Protein AF-A0A946MNN5-F1 (afdb_monomer_lite)

Secondary structure (DSSP, 8-state):
--HHHHHHHHHHHHHHTTS-HHHHHHHHHHHHHHHHHHHHHHHHHHGGGTTS-STTHHHHHHHHHHHHHHHHHHHHHHHHHHTTTHHHHTT--HHHHHHHHHHHHHHHHHHHHHHHHHHHHS---HHHHHHHHT-HHHHHHHHHTHHHHHTS--

Sequence (154 aa):
MNIIAILLLCVVFIASMKQELARTVSAVVAHLIAIPLAGIIYVRLASSFSFLSGNNWDNFAGFFVAKYSIILIIYLVFILLSKRFIKKVQKQGIFIRLTGGVLSALNSSIGMVTVFLVIKAYPISGWFGRAVSGSSVLDWLATNLSFVEAMLPF

Radius of gyration: 17.05 Å; chains: 1; bounding box: 41×24×47 Å

Structure (mmCIF, N/CA/C/O backbone):
data_AF-A0A946MNN5-F1
#
_entry.id   AF-A0A946MNN5-F1
#
loop_
_atom_site.group_PDB
_atom_site.id
_atom_site.type_symbol
_atom_site.label_atom_id
_atom_site.label_alt_id
_atom_site.label_comp_id
_atom_site.label_asym_id
_atom_site.label_entity_id
_atom_site.label_seq_id
_atom_site.pdbx_PDB_ins_code
_atom_site.Cartn_x
_atom_site.Cartn_y
_atom_site.Cartn_z
_atom_site.occupancy
_atom_site.B_iso_or_equiv
_atom_site.auth_seq_id
_atom_site.auth_comp_id
_atom_site.auth_asym_id
_atom_site.auth_atom_id
_atom_site.pdbx_PDB_model_num
ATOM 1 N N . MET A 1 1 ? -19.062 -6.663 -13.554 1.00 50.66 1 MET A N 1
ATOM 2 C CA . MET A 1 1 ? -18.903 -6.333 -12.119 1.00 50.66 1 MET A CA 1
ATOM 3 C C . MET A 1 1 ? -18.250 -7.511 -11.420 1.00 50.66 1 MET A C 1
ATOM 5 O O . MET A 1 1 ? -18.775 -8.613 -11.495 1.00 50.66 1 MET A O 1
ATOM 9 N N . ASN A 1 2 ? -17.077 -7.310 -10.820 1.00 66.94 2 ASN A N 1
ATOM 10 C CA . ASN A 1 2 ? -16.250 -8.408 -10.319 1.00 66.94 2 ASN A CA 1
ATOM 11 C C . ASN A 1 2 ? -16.712 -8.813 -8.903 1.00 66.94 2 ASN A C 1
ATOM 13 O O . ASN A 1 2 ? -16.235 -8.264 -7.911 1.00 66.94 2 ASN A O 1
ATOM 17 N N . ILE A 1 3 ? -17.681 -9.736 -8.817 1.00 72.00 3 ILE A N 1
ATOM 18 C CA . ILE A 1 3 ? -18.296 -10.238 -7.564 1.00 72.00 3 ILE A CA 1
ATOM 19 C C . ILE A 1 3 ? -17.227 -10.644 -6.536 1.00 72.00 3 ILE A C 1
ATOM 21 O O . ILE A 1 3 ? -17.376 -10.396 -5.342 1.00 72.00 3 ILE A O 1
ATOM 25 N N . ILE A 1 4 ? -16.107 -11.187 -7.018 1.00 70.62 4 ILE A N 1
ATOM 26 C CA . ILE A 1 4 ? -14.962 -11.610 -6.209 1.00 70.62 4 ILE A CA 1
ATOM 27 C C . ILE A 1 4 ? -14.365 -10.439 -5.418 1.00 70.62 4 ILE A C 1
ATOM 29 O O . ILE A 1 4 ? -14.066 -10.598 -4.241 1.00 70.62 4 ILE A O 1
ATOM 33 N N . ALA A 1 5 ? -14.225 -9.253 -6.016 1.00 64.75 5 ALA A N 1
ATOM 34 C CA . ALA A 1 5 ? -13.612 -8.106 -5.346 1.00 64.75 5 ALA A CA 1
ATOM 35 C C . ALA A 1 5 ? -14.513 -7.521 -4.248 1.00 64.75 5 ALA A C 1
ATOM 37 O O . ALA A 1 5 ? -14.020 -7.142 -3.187 1.00 64.75 5 ALA A O 1
ATOM 38 N N . ILE A 1 6 ? -15.832 -7.506 -4.475 1.00 71.69 6 ILE A N 1
ATOM 39 C CA . ILE A 1 6 ? -16.818 -7.106 -3.458 1.00 71.69 6 ILE A CA 1
ATOM 40 C C . ILE A 1 6 ? -16.757 -8.080 -2.282 1.00 71.69 6 ILE A C 1
ATOM 42 O O . ILE A 1 6 ? -16.667 -7.660 -1.132 1.00 71.69 6 ILE A O 1
ATOM 46 N N . LEU A 1 7 ? -16.738 -9.382 -2.573 1.00 74.31 7 LEU A N 1
ATOM 47 C CA . LEU A 1 7 ? -16.670 -10.421 -1.552 1.00 74.31 7 LEU A CA 1
ATOM 48 C C . LEU A 1 7 ? -15.365 -10.325 -0.750 1.00 74.31 7 LEU A C 1
ATOM 50 O O . LEU A 1 7 ? -15.387 -10.432 0.472 1.00 74.31 7 LEU A O 1
ATOM 54 N N . LEU A 1 8 ? -14.247 -10.025 -1.413 1.00 74.44 8 LEU A N 1
ATOM 55 C CA . LEU A 1 8 ? -12.946 -9.835 -0.773 1.00 74.44 8 LEU A CA 1
ATOM 56 C C . LEU A 1 8 ? -12.929 -8.585 0.123 1.00 74.44 8 LEU A C 1
ATOM 58 O O . LEU A 1 8 ? -12.464 -8.665 1.258 1.00 74.44 8 LEU A O 1
ATOM 62 N N . LEU A 1 9 ? -13.514 -7.466 -0.322 1.00 71.38 9 LEU A N 1
ATOM 63 C CA . LEU A 1 9 ? -13.697 -6.264 0.503 1.00 71.38 9 LEU A CA 1
ATOM 64 C C . LEU A 1 9 ? -14.594 -6.533 1.717 1.00 71.38 9 LEU A C 1
ATOM 66 O O . LEU A 1 9 ? -14.254 -6.113 2.822 1.00 71.38 9 LEU A O 1
ATOM 70 N N . CYS A 1 10 ? -15.693 -7.272 1.546 1.00 72.31 10 CYS A N 1
ATOM 71 C CA . CYS A 1 10 ? -16.565 -7.676 2.649 1.00 72.31 10 CYS A CA 1
ATOM 72 C C . CYS A 1 10 ? -15.841 -8.586 3.651 1.00 72.31 10 CYS A C 1
ATOM 74 O O . CYS A 1 10 ? -15.959 -8.380 4.858 1.00 72.31 10 CYS A O 1
ATOM 76 N N . VAL A 1 11 ? -15.061 -9.561 3.178 1.00 73.69 11 VAL A N 1
ATOM 77 C CA . VAL A 1 11 ? -14.277 -10.456 4.043 1.00 73.69 11 VAL A CA 1
ATOM 78 C C . VAL A 1 11 ? -13.216 -9.675 4.815 1.00 73.69 11 VAL A C 1
ATOM 80 O O . VAL A 1 11 ? -13.105 -9.855 6.027 1.00 73.69 11 VAL A O 1
ATOM 83 N N . VAL A 1 12 ? -12.482 -8.773 4.153 1.00 71.38 12 VAL A N 1
ATOM 84 C CA . VAL A 1 12 ? -11.502 -7.891 4.810 1.00 71.38 12 VAL A CA 1
ATOM 85 C C . VAL A 1 12 ? -12.193 -7.007 5.844 1.00 71.38 12 VAL A C 1
ATOM 87 O O . VAL A 1 12 ? -11.737 -6.933 6.981 1.00 71.38 12 VAL A O 1
ATOM 90 N N . PHE A 1 13 ? -13.325 -6.397 5.497 1.00 71.19 13 PHE A N 1
ATOM 91 C CA . PHE A 1 13 ? -14.104 -5.572 6.415 1.00 71.19 13 PHE A CA 1
ATOM 92 C C . PHE A 1 13 ? -14.509 -6.346 7.679 1.00 71.19 13 PHE A C 1
ATOM 94 O O . PHE A 1 13 ? -14.225 -5.899 8.792 1.00 71.19 13 PHE A O 1
ATOM 101 N N . ILE A 1 14 ? -15.102 -7.536 7.520 1.00 67.81 14 ILE A N 1
ATOM 102 C CA . ILE A 1 14 ? -15.546 -8.387 8.635 1.00 67.81 14 ILE A CA 1
ATOM 103 C C . ILE A 1 14 ? -14.355 -8.868 9.474 1.00 67.81 14 ILE A C 1
ATOM 105 O O . ILE A 1 14 ? -14.403 -8.811 10.706 1.00 67.81 14 ILE A O 1
ATOM 109 N N . ALA A 1 15 ? -13.274 -9.321 8.833 1.00 62.03 15 ALA A N 1
ATOM 110 C CA . ALA A 1 15 ? -12.059 -9.754 9.523 1.00 62.03 15 ALA A CA 1
ATOM 111 C C . ALA A 1 15 ? -11.455 -8.617 10.364 1.00 62.03 15 ALA A C 1
ATOM 113 O O . ALA A 1 15 ? -10.992 -8.841 11.487 1.00 62.03 15 ALA A O 1
ATOM 114 N N . SER A 1 16 ? -11.530 -7.388 9.859 1.00 62.16 16 SER A N 1
ATOM 115 C CA . SER A 1 16 ? -10.958 -6.204 10.492 1.00 62.16 16 SER A CA 1
ATOM 116 C C . SER A 1 16 ? -11.817 -5.580 11.584 1.00 62.16 16 SER A C 1
ATOM 118 O O . SER A 1 16 ? -11.278 -4.862 12.423 1.00 62.16 16 SER A O 1
ATOM 120 N N . MET A 1 17 ? -13.107 -5.916 11.687 1.00 62.81 17 MET A N 1
ATOM 121 C CA . MET A 1 17 ? -13.932 -5.533 12.847 1.00 62.81 17 MET A CA 1
ATOM 122 C C . MET A 1 17 ? -13.403 -6.101 14.179 1.00 62.81 17 MET A C 1
ATOM 124 O O . MET A 1 17 ? -13.793 -5.633 15.251 1.00 62.81 17 MET A O 1
ATOM 128 N N . LYS A 1 18 ? -12.524 -7.114 14.131 1.00 60.41 18 LYS A N 1
ATOM 129 C CA . LYS A 1 18 ? -11.835 -7.677 15.304 1.00 60.41 18 LYS A CA 1
ATOM 130 C C . LYS A 1 18 ? -10.543 -6.932 15.673 1.00 60.41 18 LYS A C 1
ATOM 132 O O . LYS A 1 18 ? -9.999 -7.196 16.743 1.00 60.41 18 LYS A O 1
ATOM 137 N N . GLN A 1 19 ? -10.037 -6.041 14.818 1.00 63.44 19 GLN A N 1
ATOM 138 C CA . GLN A 1 19 ? -8.806 -5.285 15.062 1.00 63.44 19 GLN A CA 1
ATOM 139 C C . GLN A 1 19 ? -9.078 -3.968 15.797 1.00 63.44 19 GLN A C 1
ATOM 141 O O . GLN A 1 19 ? -10.128 -3.345 15.655 1.00 63.44 19 GLN A O 1
ATOM 146 N N . GLU A 1 20 ? -8.107 -3.534 16.600 1.00 68.44 20 GLU A N 1
ATOM 147 C CA . GLU A 1 20 ? -8.178 -2.263 17.318 1.00 68.44 20 GLU A CA 1
ATOM 148 C C . GLU A 1 20 ? -8.092 -1.082 16.345 1.00 68.44 20 GLU A C 1
ATOM 150 O O . GLU A 1 20 ? -7.148 -0.994 15.558 1.00 68.44 20 GLU A O 1
ATOM 155 N N . LEU A 1 21 ? -9.029 -0.131 16.454 1.00 71.00 21 LEU A N 1
ATOM 156 C CA . LEU A 1 21 ? -9.078 1.090 15.637 1.00 71.00 21 LEU A CA 1
ATOM 157 C C . LEU A 1 21 ? -7.716 1.797 15.560 1.00 71.00 21 LEU A C 1
ATOM 159 O O . LEU A 1 21 ? -7.294 2.206 14.484 1.00 71.00 21 LEU A O 1
ATOM 163 N N . ALA A 1 22 ? -7.004 1.891 16.687 1.00 68.62 22 ALA A N 1
ATOM 164 C CA . ALA A 1 22 ? -5.688 2.524 16.759 1.00 68.62 22 ALA A CA 1
ATOM 165 C C . ALA A 1 22 ? -4.663 1.863 15.821 1.00 68.62 22 ALA A C 1
ATOM 167 O O . ALA A 1 22 ? -3.880 2.553 15.168 1.00 68.62 22 ALA A O 1
ATOM 168 N N . ARG A 1 23 ? -4.696 0.530 15.707 1.00 74.38 23 ARG A N 1
ATOM 169 C CA . ARG A 1 23 ? -3.806 -0.226 14.823 1.00 74.38 23 ARG A CA 1
ATOM 170 C C . ARG A 1 23 ? -4.157 0.027 13.362 1.00 74.38 23 ARG A C 1
ATOM 172 O O . ARG A 1 23 ? -3.260 0.260 12.555 1.00 74.38 23 ARG A O 1
ATOM 179 N N . THR A 1 24 ? -5.442 0.066 13.030 1.00 78.19 24 THR A N 1
ATOM 180 C CA . THR A 1 24 ? -5.885 0.336 11.660 1.00 78.19 24 THR A CA 1
ATOM 181 C C . THR A 1 24 ? -5.573 1.769 11.228 1.00 78.19 24 THR A C 1
ATOM 183 O O . THR A 1 24 ? -5.026 1.964 10.146 1.00 78.19 24 THR A O 1
ATOM 186 N N . VAL A 1 25 ? -5.824 2.765 12.087 1.00 76.88 25 VAL A N 1
ATOM 187 C CA . VAL A 1 25 ? -5.442 4.168 11.837 1.00 76.88 25 VAL A CA 1
ATOM 188 C C . VAL A 1 25 ? -3.937 4.274 11.605 1.00 76.88 25 VAL A C 1
ATOM 190 O O . VAL A 1 25 ? -3.512 4.867 10.616 1.00 76.88 25 VAL A O 1
ATOM 193 N N . SER A 1 26 ? -3.122 3.643 12.458 1.00 78.12 26 SER A N 1
ATOM 194 C CA . SER A 1 26 ? -1.666 3.659 12.275 1.00 78.12 26 SER A CA 1
ATOM 195 C C . SER A 1 26 ? -1.221 3.019 10.963 1.00 78.12 26 SER A C 1
ATOM 197 O O . SER A 1 26 ? -0.289 3.511 10.339 1.00 78.12 26 SER A O 1
ATOM 199 N N . ALA A 1 27 ? -1.904 1.964 10.511 1.00 83.19 27 ALA A N 1
ATOM 200 C CA . ALA A 1 27 ? -1.574 1.280 9.268 1.00 83.19 27 ALA A CA 1
ATOM 201 C C . ALA A 1 27 ? -1.903 2.141 8.041 1.00 83.19 27 ALA A C 1
ATOM 203 O O . ALA A 1 27 ? -1.090 2.193 7.117 1.00 83.19 27 ALA A O 1
ATOM 204 N N . VAL A 1 28 ? -3.043 2.843 8.064 1.00 84.06 28 VAL A N 1
ATOM 205 C CA . VAL A 1 28 ? -3.435 3.796 7.012 1.00 84.06 28 VAL A CA 1
ATOM 206 C C . VAL A 1 28 ? -2.439 4.946 6.943 1.00 84.06 28 VAL A C 1
ATOM 208 O O . VAL A 1 28 ? -1.916 5.240 5.871 1.00 84.06 28 VAL A O 1
ATOM 211 N N . VAL A 1 29 ? -2.121 5.563 8.084 1.00 83.44 29 VAL A N 1
ATOM 212 C CA . VAL A 1 29 ? -1.146 6.663 8.148 1.00 83.44 29 VAL A CA 1
ATOM 213 C C . VAL A 1 29 ? 0.229 6.196 7.671 1.00 83.44 29 VAL A C 1
ATOM 215 O O . VAL A 1 29 ? 0.860 6.871 6.862 1.00 83.44 29 VAL A O 1
ATOM 218 N N . ALA A 1 30 ? 0.673 5.013 8.104 1.00 86.75 30 ALA A N 1
ATOM 219 C CA . ALA A 1 30 ? 1.929 4.433 7.646 1.00 86.75 30 ALA A CA 1
ATOM 220 C C . ALA A 1 30 ? 1.937 4.218 6.128 1.00 86.75 30 ALA A C 1
ATOM 222 O O . ALA A 1 30 ? 2.944 4.511 5.495 1.00 86.75 30 ALA A O 1
ATOM 223 N N . HIS A 1 31 ? 0.834 3.758 5.529 1.00 86.19 31 HIS A N 1
ATOM 224 C CA . HIS A 1 31 ? 0.731 3.615 4.076 1.00 86.19 31 HIS A CA 1
ATOM 225 C C . HIS A 1 31 ? 0.803 4.961 3.357 1.00 86.19 31 HIS A C 1
ATOM 227 O O . HIS A 1 31 ? 1.586 5.092 2.420 1.00 86.19 31 HIS A O 1
ATOM 233 N N . LEU A 1 32 ? 0.037 5.957 3.809 1.00 85.69 32 LEU A N 1
ATOM 234 C CA . LEU A 1 32 ? 0.019 7.293 3.205 1.00 85.69 32 LEU A CA 1
ATOM 235 C C . LEU A 1 32 ? 1.396 7.962 3.226 1.00 85.69 32 LEU A C 1
ATOM 237 O O . LEU A 1 32 ? 1.754 8.648 2.278 1.00 85.69 32 LEU A O 1
ATOM 241 N N . ILE A 1 33 ? 2.180 7.736 4.281 1.00 85.81 33 ILE A N 1
ATOM 242 C CA . ILE A 1 33 ? 3.547 8.255 4.399 1.00 85.81 33 ILE A CA 1
ATOM 243 C C . ILE A 1 33 ? 4.530 7.398 3.590 1.00 85.81 33 ILE A C 1
ATOM 245 O O . ILE A 1 33 ? 5.404 7.923 2.905 1.00 85.81 33 ILE A O 1
ATOM 249 N N . ALA A 1 34 ? 4.401 6.072 3.639 1.00 88.62 34 ALA A N 1
ATOM 250 C CA . ALA A 1 34 ? 5.346 5.173 2.989 1.00 88.62 34 ALA A CA 1
ATOM 251 C C . ALA A 1 34 ? 5.294 5.236 1.463 1.00 88.62 34 ALA A C 1
ATOM 253 O O . ALA A 1 34 ? 6.326 5.030 0.840 1.00 88.62 34 ALA A O 1
ATOM 254 N N . ILE A 1 35 ? 4.135 5.508 0.859 1.00 86.88 35 ILE A N 1
ATOM 255 C CA . ILE A 1 35 ? 3.980 5.604 -0.601 1.00 86.88 35 ILE A CA 1
ATOM 256 C C . ILE A 1 35 ? 4.909 6.677 -1.215 1.00 86.88 35 ILE A C 1
ATOM 258 O O . ILE A 1 35 ? 5.757 6.300 -2.029 1.00 86.88 35 ILE A O 1
ATOM 262 N N . PRO A 1 36 ? 4.851 7.963 -0.810 1.00 86.88 36 PRO A N 1
ATOM 263 C CA . PRO A 1 36 ? 5.727 8.994 -1.368 1.00 86.88 36 PRO A CA 1
ATOM 264 C C . PRO A 1 36 ? 7.197 8.784 -0.990 1.00 86.88 36 PRO A C 1
ATOM 266 O O . PRO A 1 36 ? 8.084 8.941 -1.827 1.00 86.88 36 PRO A O 1
ATOM 269 N N . LEU A 1 37 ? 7.482 8.363 0.248 1.00 86.62 37 LEU A N 1
ATOM 270 C CA . LEU A 1 37 ? 8.857 8.102 0.688 1.00 86.62 37 LEU A CA 1
ATOM 271 C C . LEU A 1 37 ? 9.500 6.928 -0.062 1.00 86.62 37 LEU A C 1
ATOM 273 O O . LEU A 1 37 ? 10.667 7.015 -0.445 1.00 86.62 37 LEU A O 1
ATOM 277 N N . ALA A 1 38 ? 8.754 5.850 -0.311 1.00 88.38 38 ALA A N 1
ATOM 278 C CA . ALA A 1 38 ? 9.233 4.720 -1.104 1.00 88.38 38 ALA A CA 1
ATOM 279 C C . ALA A 1 38 ? 9.580 5.161 -2.518 1.00 88.38 38 ALA A C 1
ATOM 281 O O . ALA A 1 38 ? 10.612 4.769 -3.048 1.00 88.38 38 ALA A O 1
ATOM 282 N N . GLY A 1 39 ? 8.754 6.031 -3.086 1.00 83.94 39 GLY A N 1
ATOM 283 C CA . GLY A 1 39 ? 8.988 6.631 -4.381 1.00 83.94 39 GLY A CA 1
ATOM 284 C C . GLY A 1 39 ? 10.268 7.480 -4.478 1.00 83.94 39 GLY A C 1
ATOM 285 O O . GLY A 1 39 ? 10.892 7.539 -5.528 1.00 83.94 39 GLY A O 1
ATOM 286 N N . ILE A 1 40 ? 10.730 8.090 -3.389 1.00 85.62 40 ILE A N 1
ATOM 287 C CA . ILE A 1 40 ? 12.017 8.810 -3.388 1.00 85.62 40 ILE A CA 1
ATOM 288 C C . ILE A 1 40 ? 13.189 7.831 -3.215 1.00 85.62 40 ILE A C 1
ATOM 290 O O . ILE A 1 40 ? 14.258 7.995 -3.803 1.00 85.62 40 ILE A O 1
ATOM 294 N N . ILE A 1 41 ? 13.000 6.801 -2.390 1.00 86.50 41 ILE A N 1
ATOM 295 C CA . ILE A 1 41 ? 14.079 5.908 -1.953 1.00 86.50 41 ILE A CA 1
ATOM 296 C C . ILE A 1 41 ? 14.319 4.758 -2.948 1.00 86.50 41 ILE A C 1
ATOM 298 O O . ILE A 1 41 ? 15.444 4.255 -3.031 1.00 86.50 41 ILE A O 1
ATOM 302 N N . TYR A 1 42 ? 13.312 4.348 -3.730 1.00 84.81 42 TYR A N 1
ATOM 303 C CA . TYR A 1 42 ? 13.411 3.139 -4.555 1.00 84.81 42 TYR A CA 1
ATOM 304 C C . TYR A 1 42 ? 14.526 3.214 -5.594 1.00 84.81 42 TYR A C 1
ATOM 306 O O . TYR A 1 42 ? 15.164 2.198 -5.822 1.00 84.81 42 TYR A O 1
ATOM 314 N N . VAL A 1 43 ? 14.826 4.388 -6.164 1.00 81.00 43 VAL A 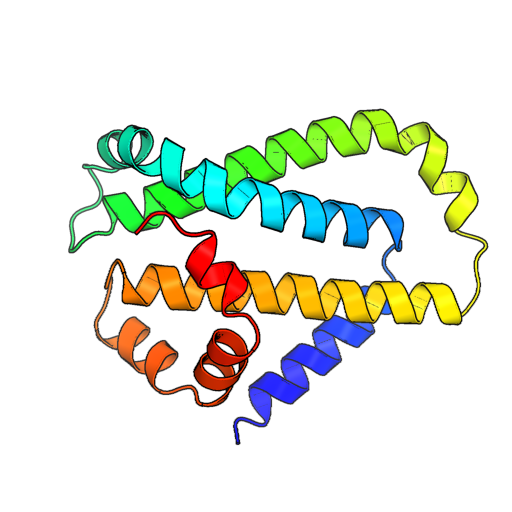N 1
ATOM 315 C CA . VAL A 1 43 ? 15.891 4.540 -7.176 1.00 81.00 43 VAL A CA 1
ATOM 316 C C . VAL A 1 43 ? 17.245 4.088 -6.621 1.00 81.00 43 VAL A C 1
ATOM 318 O O . VAL A 1 43 ? 18.033 3.441 -7.308 1.00 81.00 43 VAL A O 1
ATOM 321 N N . ARG A 1 44 ? 17.512 4.369 -5.338 1.00 83.00 44 ARG A N 1
ATOM 322 C CA . ARG A 1 44 ? 18.740 3.924 -4.663 1.00 83.00 44 ARG A CA 1
ATOM 323 C C . ARG A 1 44 ? 18.725 2.413 -4.428 1.00 83.00 44 ARG A C 1
ATOM 325 O O . ARG A 1 44 ? 19.744 1.762 -4.640 1.00 83.00 44 ARG A O 1
ATOM 332 N N . LEU A 1 45 ? 17.582 1.858 -4.028 1.00 83.31 45 LEU A N 1
ATOM 333 C CA . LEU A 1 45 ? 17.430 0.427 -3.744 1.00 83.31 45 LEU A CA 1
ATOM 334 C C . LEU A 1 45 ? 17.378 -0.442 -5.006 1.00 83.31 45 LEU A C 1
ATOM 336 O O . LEU A 1 45 ? 17.877 -1.562 -4.973 1.00 83.31 45 LEU A O 1
ATOM 340 N N . ALA A 1 46 ? 16.840 0.060 -6.117 1.00 81.69 46 ALA A N 1
ATOM 341 C CA . ALA A 1 46 ? 16.722 -0.665 -7.381 1.00 81.69 46 ALA A CA 1
ATOM 342 C C . ALA A 1 46 ? 18.093 -1.146 -7.877 1.00 81.69 46 ALA A C 1
ATOM 344 O O . ALA A 1 46 ? 18.233 -2.288 -8.304 1.00 81.69 46 ALA A O 1
ATOM 345 N N . SER A 1 47 ? 19.141 -0.335 -7.682 1.00 83.31 47 SER A N 1
ATOM 346 C CA . SER A 1 47 ? 20.524 -0.713 -8.012 1.00 83.31 47 SER A CA 1
ATOM 347 C C . SER A 1 47 ? 20.997 -1.994 -7.303 1.00 83.31 47 SER A C 1
ATOM 349 O O . SER A 1 47 ? 21.732 -2.794 -7.885 1.00 83.31 47 SER A O 1
ATOM 351 N N . SER A 1 48 ? 20.519 -2.235 -6.075 1.00 86.38 48 SER A N 1
ATOM 352 C CA . SER A 1 48 ? 20.825 -3.441 -5.292 1.00 86.38 48 SER A CA 1
ATOM 353 C C . SER A 1 48 ? 20.093 -4.682 -5.811 1.00 86.38 48 SER A C 1
ATOM 355 O O . SER A 1 48 ? 20.510 -5.799 -5.520 1.00 86.38 48 SER A O 1
ATOM 357 N N . PHE A 1 49 ? 19.033 -4.496 -6.602 1.00 83.69 49 PHE A N 1
ATOM 358 C CA . PHE A 1 49 ? 18.244 -5.553 -7.239 1.00 83.69 49 PHE A CA 1
ATOM 359 C C . PHE A 1 49 ? 18.580 -5.757 -8.720 1.00 83.69 49 PHE A C 1
ATOM 361 O O . PHE A 1 49 ? 17.886 -6.507 -9.400 1.00 83.69 49 PHE A O 1
ATOM 368 N N . SER A 1 50 ? 19.672 -5.167 -9.212 1.00 84.00 50 SER A N 1
ATOM 369 C CA . SER A 1 50 ? 20.151 -5.342 -10.594 1.00 84.00 50 SER A CA 1
ATOM 370 C C . SER A 1 50 ? 20.446 -6.801 -10.977 1.00 84.00 50 SER A C 1
ATOM 372 O O . SER A 1 50 ? 20.515 -7.128 -12.158 1.00 84.00 50 SER A O 1
ATOM 374 N N . PHE A 1 51 ? 20.579 -7.699 -9.993 1.00 85.31 51 PHE A N 1
ATOM 375 C CA . PHE A 1 51 ? 20.709 -9.140 -10.213 1.00 85.31 51 PHE A CA 1
ATOM 376 C C . PHE A 1 51 ? 19.404 -9.820 -10.670 1.00 85.31 51 PHE A C 1
ATOM 378 O O . PHE A 1 51 ? 19.454 -10.945 -11.171 1.00 85.31 51 PHE A O 1
ATOM 385 N N . LEU A 1 52 ? 18.236 -9.190 -10.480 1.00 83.12 52 LEU A N 1
ATOM 386 C CA . LEU A 1 52 ? 16.956 -9.714 -10.956 1.00 83.12 52 LEU A CA 1
ATOM 387 C C . LEU A 1 52 ? 16.874 -9.533 -12.474 1.00 83.12 52 LEU A C 1
ATOM 389 O O . LEU A 1 52 ? 16.629 -8.437 -12.974 1.00 83.12 52 LEU A O 1
ATOM 393 N N . SER A 1 53 ? 17.074 -10.618 -13.220 1.00 70.44 53 SER A N 1
ATOM 394 C CA . SER A 1 53 ? 16.983 -10.590 -14.676 1.00 70.44 53 SER A CA 1
ATOM 395 C C . SER A 1 53 ? 15.523 -10.490 -15.141 1.00 70.44 53 SER A C 1
ATOM 397 O O . SER A 1 53 ? 14.691 -11.360 -14.885 1.00 70.44 53 SER A O 1
ATOM 399 N N . GLY A 1 54 ? 15.202 -9.412 -15.857 1.00 72.12 54 GLY A N 1
ATOM 400 C CA . GLY A 1 54 ? 13.930 -9.226 -16.559 1.00 72.12 54 GLY A CA 1
ATOM 401 C C . GLY A 1 54 ? 13.448 -7.774 -16.551 1.00 72.12 54 GLY A C 1
ATOM 402 O O . GLY A 1 54 ? 14.002 -6.930 -15.855 1.00 72.12 54 GLY A O 1
ATOM 403 N N . ASN A 1 55 ? 12.415 -7.477 -17.344 1.00 78.44 55 ASN A N 1
ATOM 404 C CA . ASN A 1 55 ? 11.913 -6.112 -17.531 1.00 78.44 55 ASN A CA 1
ATOM 405 C C . ASN A 1 55 ? 11.475 -5.478 -16.201 1.00 78.44 55 ASN A C 1
ATOM 407 O O . ASN A 1 55 ? 10.463 -5.876 -15.628 1.00 78.44 55 ASN A O 1
ATOM 411 N N . ASN A 1 56 ? 12.211 -4.459 -15.750 1.00 85.31 56 ASN A N 1
ATOM 412 C CA . ASN A 1 56 ? 11.873 -3.596 -14.613 1.00 85.31 56 ASN A CA 1
ATOM 413 C C . ASN A 1 56 ? 11.640 -4.316 -13.264 1.00 85.31 56 ASN A C 1
ATOM 415 O O . ASN A 1 56 ? 11.030 -3.740 -12.358 1.00 85.31 56 ASN A O 1
ATOM 419 N N . TRP A 1 57 ? 12.101 -5.567 -13.112 1.00 85.69 57 TRP A N 1
ATOM 420 C CA . TRP A 1 57 ? 11.995 -6.318 -11.851 1.00 85.69 57 TRP A CA 1
ATOM 421 C C . TRP A 1 57 ? 12.747 -5.632 -10.709 1.00 85.69 57 TRP A C 1
ATOM 423 O O . TRP A 1 57 ? 12.289 -5.654 -9.568 1.00 85.69 57 TRP A O 1
ATOM 433 N N . ASP A 1 58 ? 13.875 -5.010 -11.031 1.00 88.62 58 ASP A N 1
ATOM 434 C CA . ASP A 1 58 ? 14.713 -4.213 -10.142 1.00 88.62 58 ASP A CA 1
ATOM 435 C C . ASP A 1 58 ? 13.946 -3.029 -9.533 1.00 88.62 58 ASP A C 1
ATOM 437 O O . ASP A 1 58 ? 13.926 -2.854 -8.311 1.00 88.62 58 ASP A O 1
ATOM 441 N N . ASN A 1 59 ? 13.242 -2.263 -10.367 1.00 87.88 59 ASN A N 1
ATOM 442 C CA . ASN A 1 59 ? 12.456 -1.105 -9.949 1.00 87.88 59 ASN A CA 1
ATOM 443 C C . ASN A 1 59 ? 11.206 -1.521 -9.171 1.00 87.88 59 ASN A C 1
ATOM 445 O O . ASN A 1 59 ? 10.907 -0.951 -8.118 1.00 87.88 59 ASN A O 1
ATOM 449 N N . PHE A 1 60 ? 10.511 -2.561 -9.640 1.00 88.00 60 PHE A N 1
ATOM 450 C CA . PHE A 1 60 ? 9.341 -3.097 -8.953 1.00 88.00 60 PHE A CA 1
ATOM 451 C C . PHE A 1 60 ? 9.695 -3.611 -7.551 1.00 88.00 60 PHE A C 1
ATOM 453 O O . PHE A 1 60 ? 9.083 -3.203 -6.558 1.00 88.00 60 PHE A O 1
ATOM 460 N N . ALA A 1 61 ? 10.699 -4.487 -7.453 1.00 88.25 61 ALA A N 1
ATOM 461 C CA . ALA A 1 61 ? 11.138 -5.040 -6.178 1.00 88.25 61 ALA A CA 1
ATOM 462 C C . ALA A 1 61 ? 11.698 -3.939 -5.269 1.00 88.25 61 ALA A C 1
ATOM 464 O O . ALA A 1 61 ? 11.325 -3.870 -4.097 1.00 88.25 61 ALA A O 1
ATOM 465 N N . GLY A 1 62 ? 12.512 -3.032 -5.820 1.00 88.12 62 GLY A N 1
ATOM 466 C CA . GLY A 1 62 ? 13.063 -1.885 -5.103 1.00 88.12 62 GLY A CA 1
ATOM 467 C C . GLY A 1 62 ? 11.981 -1.015 -4.466 1.00 88.12 62 GLY A C 1
ATOM 468 O O . GLY A 1 62 ? 12.090 -0.676 -3.285 1.00 88.12 62 GLY A O 1
ATOM 469 N N . PHE A 1 63 ? 10.900 -0.716 -5.192 1.00 90.06 63 PHE A N 1
ATOM 470 C CA . PHE A 1 63 ? 9.787 0.079 -4.670 1.00 90.06 63 PHE A CA 1
ATOM 471 C C . PHE A 1 63 ? 9.065 -0.616 -3.511 1.00 90.06 63 PHE A C 1
ATOM 473 O O . PHE A 1 63 ? 8.850 -0.007 -2.459 1.00 90.06 63 PHE A O 1
ATOM 480 N N . PHE A 1 64 ? 8.711 -1.896 -3.658 1.00 90.62 64 PHE A N 1
ATOM 481 C CA . PHE A 1 64 ? 8.020 -2.622 -2.588 1.00 90.62 64 PHE A CA 1
ATOM 482 C C . PHE A 1 64 ? 8.901 -2.822 -1.363 1.00 90.62 64 PHE A C 1
ATOM 484 O O . PHE A 1 64 ? 8.432 -2.629 -0.241 1.00 90.62 64 PHE A O 1
ATOM 491 N N . VAL A 1 65 ? 10.176 -3.151 -1.559 1.00 91.44 65 VAL A N 1
ATOM 492 C CA . VAL A 1 65 ? 11.132 -3.279 -0.457 1.00 91.44 65 VAL A CA 1
ATOM 493 C C . VAL A 1 65 ? 11.283 -1.945 0.271 1.00 91.44 65 VAL A C 1
ATOM 495 O O . VAL A 1 65 ? 11.195 -1.928 1.500 1.00 91.44 65 VAL A O 1
ATOM 498 N N . ALA A 1 66 ? 11.408 -0.825 -0.449 1.00 91.31 66 ALA A N 1
ATOM 499 C CA . ALA A 1 66 ? 11.440 0.512 0.148 1.00 91.31 66 ALA A CA 1
ATOM 500 C C . ALA A 1 66 ? 10.170 0.787 0.968 1.00 91.31 66 ALA A C 1
ATOM 502 O O . ALA A 1 66 ? 10.247 1.087 2.162 1.00 91.31 66 ALA A O 1
ATOM 503 N N . LYS A 1 67 ? 8.994 0.609 0.351 1.00 91.56 67 LYS A N 1
ATOM 504 C CA . LYS A 1 67 ? 7.683 0.835 0.974 1.00 91.56 67 LYS A CA 1
ATOM 505 C C . LYS A 1 67 ? 7.516 0.024 2.251 1.00 91.56 67 LYS A C 1
ATOM 507 O O . LYS A 1 67 ? 7.183 0.589 3.292 1.00 91.56 67 LYS A O 1
ATOM 512 N N . TYR A 1 68 ? 7.754 -1.283 2.202 1.00 91.75 68 TYR A N 1
ATOM 513 C CA . TYR A 1 68 ? 7.578 -2.143 3.369 1.00 91.75 68 TYR A CA 1
ATOM 514 C C . TYR A 1 68 ? 8.634 -1.898 4.447 1.00 91.75 68 TYR A C 1
ATOM 516 O O . TYR A 1 68 ? 8.303 -1.994 5.627 1.00 91.75 68 TYR A O 1
ATOM 524 N N . SER A 1 69 ? 9.853 -1.499 4.078 1.00 91.25 69 SER A N 1
ATOM 525 C CA . SER A 1 69 ? 10.875 -1.089 5.050 1.00 91.25 69 SER A CA 1
ATOM 526 C C . SER A 1 69 ? 10.451 0.168 5.813 1.00 91.25 69 SER A C 1
ATOM 528 O O . SER A 1 69 ? 10.544 0.207 7.038 1.00 91.25 69 SER A O 1
ATOM 530 N N . ILE A 1 70 ? 9.904 1.173 5.122 1.00 91.00 70 ILE A N 1
ATOM 531 C CA . ILE A 1 70 ? 9.387 2.394 5.761 1.00 91.00 70 ILE A CA 1
ATOM 532 C C . ILE A 1 70 ? 8.186 2.069 6.655 1.00 91.00 70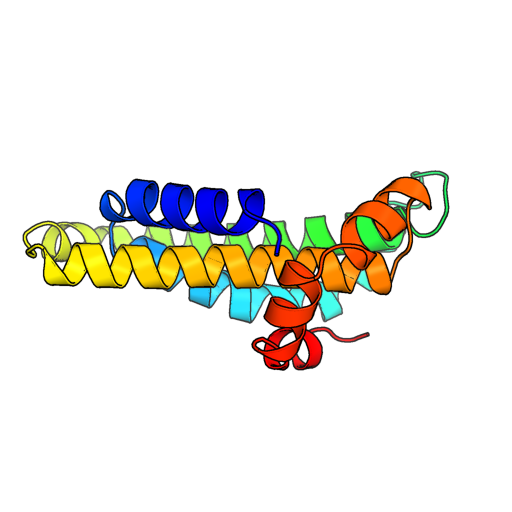 ILE A C 1
ATOM 534 O O . ILE A 1 70 ? 8.141 2.511 7.802 1.00 91.00 70 ILE A O 1
ATOM 538 N N . ILE A 1 71 ? 7.236 1.261 6.166 1.00 89.31 71 ILE A N 1
ATOM 539 C CA . ILE A 1 71 ? 6.086 0.810 6.966 1.00 89.31 71 ILE A CA 1
ATOM 540 C C . ILE A 1 71 ? 6.566 0.092 8.228 1.00 89.31 71 ILE A C 1
ATOM 542 O O . ILE A 1 71 ? 6.034 0.350 9.306 1.00 89.31 71 ILE A O 1
ATOM 546 N N . LEU A 1 72 ? 7.574 -0.777 8.115 1.00 89.94 72 LEU A N 1
ATOM 547 C CA . LEU A 1 72 ? 8.152 -1.490 9.249 1.00 89.94 72 LEU A CA 1
ATOM 548 C C . LEU A 1 72 ? 8.739 -0.517 10.279 1.00 89.94 72 LEU A C 1
ATOM 550 O O . LEU A 1 72 ? 8.439 -0.646 11.464 1.00 89.94 72 LEU A O 1
ATOM 554 N N . ILE A 1 73 ? 9.513 0.480 9.840 1.00 89.81 73 ILE A N 1
ATOM 555 C CA . ILE A 1 73 ? 10.085 1.508 10.724 1.00 89.81 73 ILE A CA 1
ATOM 556 C C . ILE A 1 73 ? 8.972 2.297 11.426 1.00 89.81 73 ILE A C 1
ATOM 558 O O . ILE A 1 73 ? 8.991 2.428 12.650 1.00 89.81 73 ILE A O 1
ATOM 562 N N . ILE A 1 74 ? 7.967 2.771 10.683 1.00 87.62 74 ILE A N 1
ATOM 563 C CA . ILE A 1 74 ? 6.831 3.511 11.254 1.00 87.62 74 ILE A CA 1
ATOM 564 C C . ILE A 1 74 ? 6.079 2.636 12.260 1.00 87.62 74 ILE A C 1
ATOM 566 O O . ILE A 1 74 ? 5.732 3.100 13.345 1.00 87.62 74 ILE A O 1
ATOM 570 N N . TYR A 1 75 ? 5.860 1.362 11.941 1.00 85.19 75 TYR A N 1
ATOM 571 C CA . TYR A 1 75 ? 5.188 0.428 12.836 1.00 85.19 75 TYR A CA 1
ATOM 572 C C . TYR A 1 75 ? 5.997 0.167 14.112 1.00 85.19 75 TYR A C 1
ATOM 574 O O . TYR A 1 75 ? 5.415 0.111 15.195 1.00 85.19 75 TYR A O 1
ATOM 582 N N . LEU A 1 76 ? 7.327 0.064 14.019 1.00 85.00 76 LEU A N 1
ATOM 583 C CA . LEU A 1 76 ? 8.221 -0.061 15.177 1.00 85.00 76 LEU A CA 1
ATOM 584 C C . LEU A 1 76 ? 8.185 1.187 16.073 1.00 85.00 76 LEU A C 1
ATOM 586 O O . LEU A 1 76 ? 8.145 1.070 17.299 1.00 85.00 76 LEU A O 1
ATOM 590 N N . VAL A 1 77 ? 8.129 2.382 15.485 1.00 84.44 77 VAL A N 1
ATOM 591 C CA . VAL A 1 77 ? 7.934 3.626 16.247 1.00 84.44 77 VAL A CA 1
ATOM 592 C C . VAL A 1 77 ? 6.557 3.625 16.914 1.00 84.44 77 VAL A C 1
ATOM 594 O O . VAL A 1 77 ? 6.433 3.911 18.108 1.00 84.44 77 VAL A O 1
ATOM 597 N N . PHE A 1 78 ? 5.518 3.241 16.172 1.00 78.25 78 PHE A N 1
ATOM 598 C CA . PHE A 1 78 ? 4.150 3.257 16.669 1.00 78.25 78 PHE A CA 1
ATOM 599 C C . PHE A 1 78 ? 3.935 2.234 17.783 1.00 78.25 78 PHE A C 1
ATOM 601 O O . PHE A 1 78 ? 3.323 2.567 18.790 1.00 78.25 78 PHE A O 1
ATOM 608 N N . ILE A 1 79 ? 4.464 1.012 17.675 1.00 75.75 79 ILE A N 1
ATOM 609 C CA . ILE A 1 79 ? 4.325 -0.004 18.727 1.00 75.75 79 ILE A CA 1
ATOM 610 C C . ILE A 1 79 ? 5.041 0.415 20.015 1.00 75.75 79 ILE A C 1
ATOM 612 O O . ILE A 1 79 ? 4.528 0.157 21.105 1.00 75.75 79 ILE A O 1
ATOM 616 N N . LEU A 1 80 ? 6.180 1.108 19.908 1.00 74.00 80 LEU A N 1
ATOM 617 C CA . LEU A 1 80 ? 6.894 1.658 21.059 1.00 74.00 80 LEU A CA 1
ATOM 618 C C . LEU A 1 80 ? 6.047 2.724 21.776 1.00 74.00 80 LEU A C 1
ATOM 620 O O . LEU A 1 80 ? 5.945 2.710 23.004 1.00 74.00 80 LEU A O 1
ATOM 624 N N . LEU A 1 81 ? 5.381 3.592 21.009 1.00 68.56 81 LEU A N 1
ATOM 625 C CA . LEU A 1 81 ? 4.522 4.667 21.518 1.00 68.56 81 LEU A CA 1
ATOM 626 C C . LEU A 1 81 ? 3.161 4.154 22.036 1.00 68.56 81 LEU A C 1
ATOM 628 O O . LEU A 1 81 ? 2.604 4.660 23.013 1.00 68.56 81 LEU A O 1
ATOM 632 N N . SER A 1 82 ? 2.629 3.113 21.396 1.00 62.62 82 SER A N 1
ATOM 633 C CA . SER A 1 82 ? 1.248 2.642 21.543 1.00 62.62 82 SER A CA 1
ATOM 634 C C . SER A 1 82 ? 1.012 1.774 22.785 1.00 62.62 82 SER A C 1
ATOM 636 O O . SER A 1 82 ? -0.130 1.652 23.242 1.00 62.62 82 SER A O 1
ATOM 638 N N . LYS A 1 83 ? 2.075 1.269 23.440 1.00 63.59 83 LYS A N 1
ATOM 639 C CA . LYS A 1 83 ? 1.969 0.509 24.708 1.00 63.59 83 LYS A CA 1
ATOM 640 C C . LYS A 1 83 ? 1.154 1.233 25.795 1.00 63.59 83 LYS A C 1
ATOM 642 O O . LYS A 1 83 ? 0.612 0.575 26.680 1.00 63.59 83 LYS A O 1
ATOM 647 N N . ARG A 1 84 ? 1.037 2.567 25.729 1.00 58.75 84 ARG A N 1
ATOM 648 C CA . ARG A 1 84 ? 0.257 3.387 26.675 1.00 58.75 84 ARG A CA 1
ATOM 649 C C . ARG A 1 84 ? -1.204 3.636 26.262 1.00 58.75 84 ARG A C 1
ATOM 651 O O . ARG A 1 84 ? -2.028 3.870 27.140 1.00 58.75 84 ARG A O 1
ATOM 658 N N . PHE A 1 85 ? -1.550 3.559 24.975 1.00 55.56 85 PHE A N 1
ATOM 659 C CA . PHE A 1 85 ? -2.877 3.948 24.461 1.00 55.56 85 PHE A CA 1
ATOM 660 C C . PHE A 1 85 ? -3.819 2.758 24.199 1.00 55.56 85 PHE A C 1
ATOM 662 O O . PHE A 1 85 ? -5.036 2.899 24.333 1.00 55.56 85 PHE A O 1
ATOM 669 N N . ILE A 1 86 ? -3.270 1.573 23.910 1.00 56.12 86 ILE A N 1
ATOM 670 C CA . ILE A 1 86 ? -4.032 0.371 23.512 1.00 56.12 86 ILE A CA 1
ATOM 671 C C . ILE A 1 86 ? -5.029 -0.097 24.585 1.00 56.12 86 ILE A C 1
ATOM 673 O O . ILE A 1 86 ? -6.192 -0.367 24.288 1.00 56.12 86 ILE A O 1
ATOM 677 N N . LYS A 1 87 ? -4.637 -0.086 25.866 1.00 54.97 87 LYS A N 1
ATOM 678 C CA . LYS A 1 87 ? -5.510 -0.561 26.959 1.00 54.97 87 LYS A CA 1
ATOM 679 C C . LYS A 1 87 ? -6.781 0.277 27.152 1.00 54.97 87 LYS A C 1
ATOM 681 O O . LYS A 1 87 ? -7.724 -0.198 27.780 1.00 54.97 87 LYS A O 1
ATOM 686 N N . LYS A 1 88 ? -6.827 1.513 26.637 1.00 54.00 88 LYS A N 1
ATOM 687 C CA . LYS A 1 88 ? -7.954 2.438 26.849 1.00 54.00 88 LYS A CA 1
ATOM 688 C C . LYS A 1 88 ? -9.041 2.320 25.771 1.00 54.00 88 LYS A C 1
ATOM 690 O O . LYS A 1 88 ? -10.200 2.599 26.057 1.00 54.00 88 LYS A O 1
ATOM 695 N N . VAL A 1 89 ? -8.690 1.858 24.568 1.00 56.94 89 VAL A N 1
ATOM 696 C CA . VAL A 1 89 ? -9.605 1.770 23.407 1.00 56.94 89 VAL A CA 1
ATOM 697 C C . VAL A 1 89 ? -10.347 0.424 23.352 1.00 56.94 89 VAL A C 1
ATOM 699 O O . VAL A 1 89 ? -11.444 0.332 22.808 1.00 56.94 89 VAL A O 1
ATOM 702 N N . GLN A 1 90 ? -9.817 -0.616 24.000 1.00 54.59 90 GLN A N 1
ATOM 703 C CA . GLN A 1 90 ? -10.356 -1.981 23.948 1.00 54.59 90 GLN A CA 1
ATOM 704 C C . GLN A 1 90 ? -11.760 -2.151 24.578 1.00 54.59 90 GLN A C 1
ATOM 706 O O . GLN A 1 90 ? -12.437 -3.141 24.308 1.00 54.59 90 GLN A O 1
ATOM 711 N N . LYS A 1 91 ? -12.234 -1.184 25.381 1.00 59.38 91 LYS A N 1
ATOM 712 C CA . LYS A 1 91 ? -13.577 -1.204 26.003 1.00 59.38 91 LYS A CA 1
ATOM 713 C C . LYS A 1 91 ? -14.687 -0.573 25.154 1.00 59.38 91 LYS A C 1
ATOM 715 O O . LYS A 1 91 ? -15.813 -0.451 25.630 1.00 59.38 91 LYS A O 1
ATOM 720 N N . GLN A 1 92 ? -14.398 -0.133 23.934 1.00 59.06 92 GLN A N 1
ATOM 721 C CA . GLN A 1 92 ? -15.351 0.653 23.160 1.00 59.06 92 GLN A CA 1
ATOM 722 C C . GLN A 1 92 ? -16.228 -0.203 22.222 1.00 59.06 92 GLN A C 1
ATOM 724 O O . GLN A 1 92 ? -15.776 -1.189 21.642 1.00 59.06 92 GLN A O 1
ATOM 729 N N . GLY A 1 93 ? -17.515 0.161 22.142 1.00 69.88 93 GLY A N 1
ATOM 730 C CA . GLY A 1 93 ? -18.605 -0.631 21.557 1.00 69.88 93 GLY A CA 1
ATOM 731 C C . GLY A 1 93 ? -18.596 -0.791 20.029 1.00 69.88 93 GLY A C 1
ATOM 732 O O . GLY A 1 93 ? -17.641 -0.444 19.338 1.00 69.88 93 GLY A O 1
ATOM 733 N N . ILE A 1 94 ? -19.704 -1.320 19.493 1.00 74.88 94 ILE A N 1
ATOM 734 C CA . ILE A 1 94 ? -19.898 -1.688 18.073 1.00 74.88 94 ILE A CA 1
ATOM 735 C C . ILE A 1 94 ? -19.483 -0.587 17.084 1.00 74.88 94 ILE A C 1
ATOM 737 O O . ILE A 1 94 ? -18.849 -0.894 16.077 1.00 74.88 94 ILE A O 1
ATOM 741 N N . PHE A 1 95 ? -19.757 0.686 17.387 1.00 75.31 95 PHE A N 1
ATOM 742 C CA . PHE A 1 95 ? -19.400 1.812 16.515 1.00 75.31 95 PHE A CA 1
ATOM 743 C C . PHE A 1 95 ? -17.898 1.904 16.219 1.00 75.31 95 PHE A C 1
ATOM 745 O O . PHE A 1 95 ? -17.516 2.203 15.093 1.00 75.31 95 PHE A O 1
ATOM 752 N N . ILE A 1 96 ? -17.039 1.584 17.187 1.00 73.50 96 ILE A N 1
ATOM 753 C CA . ILE A 1 96 ? -15.581 1.676 17.014 1.00 73.50 96 ILE A CA 1
ATOM 754 C C . ILE A 1 96 ? -15.009 0.471 16.264 1.00 73.50 96 ILE A C 1
ATOM 756 O O . ILE A 1 96 ? -14.010 0.586 15.555 1.00 73.50 96 ILE A O 1
ATOM 760 N N . ARG A 1 97 ? -15.694 -0.674 16.334 1.00 72.06 97 ARG A N 1
ATOM 761 C CA . ARG A 1 97 ? -15.392 -1.828 15.477 1.00 72.06 97 ARG A CA 1
ATOM 762 C C . ARG A 1 97 ? -15.787 -1.573 14.025 1.00 72.06 97 ARG A C 1
ATOM 764 O O . ARG A 1 97 ? -15.044 -1.955 13.127 1.00 72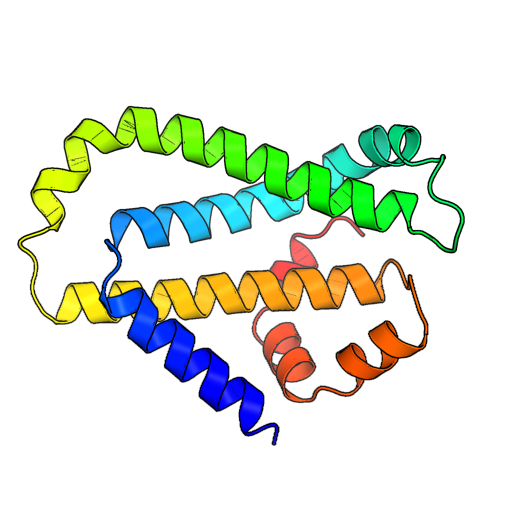.06 97 ARG A O 1
ATOM 771 N N . LEU A 1 98 ? -16.919 -0.904 13.791 1.00 79.50 98 LEU A N 1
ATOM 772 C CA . LEU A 1 98 ? -17.359 -0.525 12.445 1.00 79.50 98 LEU A CA 1
ATOM 773 C C . LEU A 1 98 ? -16.394 0.473 11.800 1.00 79.50 98 LEU A C 1
ATOM 775 O O . LEU A 1 98 ? -15.965 0.251 10.670 1.00 79.50 98 LEU A O 1
ATOM 779 N N . THR A 1 99 ? -15.984 1.523 12.519 1.00 77.50 99 THR A N 1
ATOM 780 C CA . THR A 1 99 ? -15.003 2.487 11.991 1.00 77.50 99 THR A CA 1
ATOM 781 C C . THR A 1 99 ? -13.643 1.839 11.733 1.00 77.50 99 THR A C 1
ATOM 783 O O . THR A 1 99 ? -13.026 2.115 10.705 1.00 77.50 99 THR A O 1
ATOM 786 N N . GLY A 1 100 ? -13.206 0.915 12.597 1.00 78.56 100 GLY A N 1
ATOM 787 C CA . GLY A 1 100 ? -12.001 0.110 12.375 1.00 78.56 100 GLY A CA 1
ATOM 788 C C . GLY A 1 100 ? -12.090 -0.775 11.126 1.00 78.56 100 GLY A C 1
ATOM 789 O O . GLY A 1 100 ? -11.131 -0.848 10.358 1.00 78.56 100 GLY A O 1
ATOM 790 N N . GLY A 1 101 ? -13.252 -1.387 10.880 1.00 79.25 101 GLY A N 1
ATOM 791 C CA . GLY A 1 101 ? -13.525 -2.153 9.663 1.00 79.25 101 GLY A CA 1
ATOM 792 C C . GLY A 1 101 ? -13.457 -1.291 8.401 1.00 79.25 101 GLY A C 1
ATOM 793 O O . GLY A 1 101 ? -12.753 -1.654 7.456 1.00 79.25 101 GLY A O 1
ATOM 794 N N . VAL A 1 102 ? -14.115 -0.122 8.399 1.00 82.12 102 VAL A N 1
ATOM 795 C CA . VAL A 1 102 ? -14.109 0.808 7.250 1.00 82.12 102 VAL A CA 1
ATOM 796 C C . VAL A 1 102 ? -12.688 1.271 6.945 1.00 82.12 102 VAL A C 1
ATOM 798 O O . VAL A 1 102 ? -12.246 1.178 5.801 1.00 82.12 102 VAL A O 1
ATOM 801 N N . LEU A 1 103 ? -11.941 1.714 7.961 1.00 81.94 103 LEU A N 1
ATOM 802 C CA . LEU A 1 103 ? -10.554 2.138 7.766 1.00 81.94 103 LEU A CA 1
ATOM 803 C C . LEU A 1 103 ? -9.674 1.014 7.222 1.00 81.94 103 LEU A C 1
ATOM 805 O O . LEU A 1 103 ? -8.750 1.274 6.458 1.00 81.94 103 LEU A O 1
ATOM 809 N N . SER A 1 104 ? -9.933 -0.231 7.611 1.00 82.94 104 SER A N 1
ATOM 810 C CA . SER A 1 104 ? -9.140 -1.356 7.133 1.00 82.94 104 SER A CA 1
ATOM 811 C C . SER A 1 104 ? -9.455 -1.682 5.680 1.00 82.94 104 SER A C 1
ATOM 813 O O . SER A 1 104 ? -8.531 -1.885 4.895 1.00 82.94 104 SER A O 1
ATOM 815 N N . ALA A 1 105 ? -10.734 -1.647 5.299 1.00 83.50 105 ALA A N 1
ATOM 816 C CA . ALA A 1 105 ? -11.139 -1.780 3.905 1.00 83.50 105 ALA A CA 1
ATOM 817 C C . ALA A 1 105 ? -10.516 -0.670 3.040 1.00 83.50 105 ALA A C 1
ATOM 819 O O . ALA A 1 105 ? -9.996 -0.956 1.959 1.00 83.50 105 ALA A O 1
ATOM 820 N N . LEU A 1 106 ? -10.477 0.570 3.543 1.00 84.69 106 LEU A N 1
ATOM 821 C CA . LEU A 1 106 ? -9.765 1.677 2.897 1.00 84.69 106 LEU A CA 1
ATOM 822 C C . LEU A 1 106 ? -8.257 1.411 2.799 1.00 84.69 106 LEU A C 1
ATOM 824 O O . LEU A 1 106 ? -7.682 1.574 1.728 1.00 84.69 106 LEU A O 1
ATOM 828 N N . ASN A 1 107 ? -7.614 0.938 3.869 1.00 85.56 107 ASN A N 1
ATOM 829 C CA . ASN A 1 107 ? -6.188 0.599 3.861 1.00 85.56 107 ASN A CA 1
ATOM 830 C C . ASN A 1 107 ? -5.850 -0.463 2.803 1.00 85.56 107 ASN A C 1
ATOM 832 O O . ASN A 1 107 ? -4.894 -0.319 2.041 1.00 85.56 107 ASN A O 1
ATOM 836 N N . SER A 1 108 ? -6.652 -1.526 2.734 1.00 86.25 108 SER A N 1
ATOM 837 C CA . SER A 1 108 ? -6.495 -2.584 1.735 1.00 86.25 108 SER A CA 1
ATOM 838 C C . SER A 1 108 ? -6.728 -2.066 0.319 1.00 86.25 108 SER A C 1
ATOM 840 O O . SER A 1 108 ? -5.981 -2.428 -0.587 1.00 86.25 108 SER A O 1
ATOM 842 N N . SER A 1 109 ? -7.704 -1.175 0.142 1.00 86.44 109 SER A N 1
ATOM 843 C CA . SER A 1 109 ? -7.986 -0.5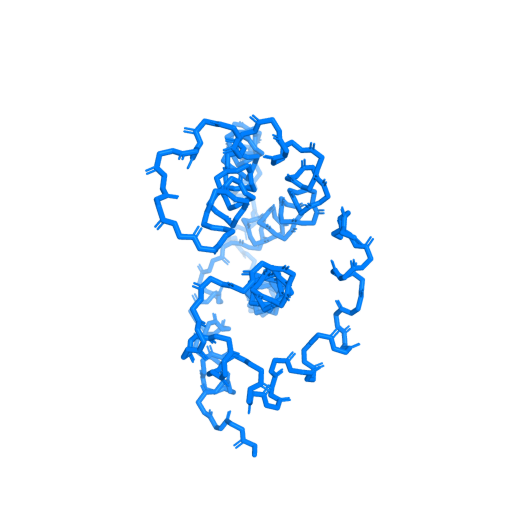07 -1.131 1.00 86.44 109 SER A CA 1
ATOM 844 C C . SER A 1 109 ? -6.800 0.343 -1.600 1.00 86.44 109 SER A C 1
ATOM 846 O O . SER A 1 109 ? -6.358 0.198 -2.738 1.00 86.44 109 SER A O 1
ATOM 848 N N . ILE A 1 110 ? -6.206 1.148 -0.711 1.00 87.25 110 ILE A N 1
ATOM 849 C CA . ILE A 1 110 ? -4.985 1.927 -0.992 1.00 87.25 110 ILE A CA 1
ATOM 850 C C . ILE A 1 110 ? -3.831 0.996 -1.382 1.00 87.25 110 ILE A C 1
ATOM 852 O O . ILE A 1 110 ? -3.117 1.258 -2.351 1.00 87.25 110 ILE A O 1
ATOM 856 N N . GLY A 1 111 ? -3.653 -0.114 -0.658 1.00 87.06 111 GLY A N 1
ATOM 857 C CA . GLY A 1 111 ? -2.645 -1.126 -0.973 1.00 87.06 111 GLY A CA 1
ATOM 858 C C . GLY A 1 111 ? -2.825 -1.718 -2.372 1.00 87.06 111 GLY A C 1
ATOM 859 O O . GLY A 1 111 ? -1.861 -1.759 -3.136 1.00 87.06 111 GLY A O 1
ATOM 860 N N . MET A 1 112 ? -4.053 -2.109 -2.725 1.00 86.56 112 MET A N 1
ATOM 861 C CA . MET A 1 112 ? -4.390 -2.633 -4.052 1.00 86.56 112 MET A CA 1
ATOM 862 C C . MET A 1 112 ? -4.151 -1.609 -5.160 1.00 86.56 112 MET A C 1
ATOM 864 O O . MET A 1 112 ? -3.524 -1.953 -6.158 1.00 86.56 112 MET A O 1
ATOM 868 N N . VAL A 1 113 ? -4.590 -0.360 -4.980 1.00 87.88 113 VAL A N 1
ATOM 869 C CA . VAL A 1 113 ? -4.352 0.710 -5.963 1.00 87.88 113 VAL A CA 1
ATOM 870 C C . VAL A 1 113 ? -2.864 0.991 -6.113 1.00 87.88 1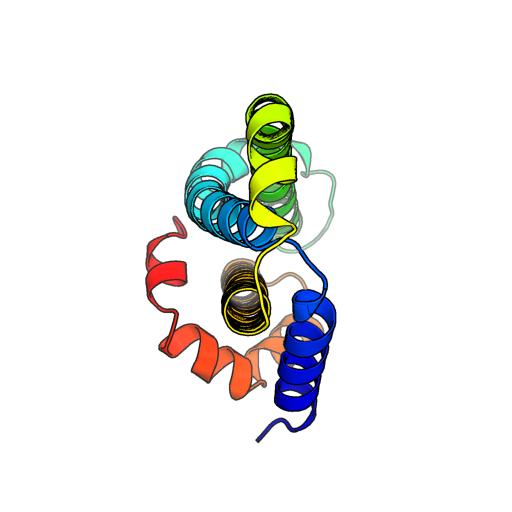13 VAL A C 1
ATOM 872 O O . VAL A 1 113 ? -2.386 1.115 -7.234 1.00 87.88 113 VAL A O 1
ATOM 875 N N . THR A 1 114 ? -2.098 0.997 -5.017 1.00 88.19 114 THR A N 1
ATOM 876 C CA . THR A 1 114 ? -0.638 1.144 -5.108 1.00 88.19 114 THR A CA 1
ATOM 877 C C . THR A 1 114 ? -0.038 0.034 -5.973 1.00 88.19 114 THR A C 1
ATOM 879 O O . THR A 1 114 ? 0.769 0.311 -6.850 1.00 88.19 114 THR A O 1
ATOM 882 N N . VAL A 1 115 ? -0.435 -1.225 -5.751 1.00 87.81 115 VAL A N 1
ATOM 883 C CA . VAL A 1 115 ? 0.054 -2.366 -6.541 1.00 87.81 115 VAL A CA 1
ATOM 884 C C . VAL A 1 115 ? -0.336 -2.220 -8.010 1.00 87.81 115 VAL A C 1
ATOM 886 O O . VAL A 1 115 ? 0.517 -2.371 -8.879 1.00 87.81 115 VAL A O 1
ATOM 889 N N . PHE A 1 116 ? -1.592 -1.872 -8.281 1.00 87.12 116 PHE A N 1
ATOM 890 C CA . PHE A 1 116 ? -2.099 -1.622 -9.628 1.00 87.12 116 PHE A CA 1
ATOM 891 C C . PHE A 1 116 ? -1.275 -0.552 -10.363 1.00 87.12 116 PHE A C 1
ATOM 893 O O . PHE A 1 116 ? -0.795 -0.797 -11.470 1.00 87.12 116 PHE A O 1
ATOM 900 N N . LEU A 1 117 ? -1.049 0.600 -9.726 1.00 86.50 117 LEU A N 1
ATOM 901 C CA . LEU A 1 117 ? -0.294 1.711 -10.309 1.00 86.50 117 LEU A CA 1
ATOM 902 C C . LEU A 1 117 ? 1.182 1.355 -10.526 1.00 86.50 117 LEU A C 1
ATOM 904 O O . LEU A 1 117 ? 1.727 1.643 -11.588 1.00 86.50 117 LEU A O 1
ATOM 908 N N . VAL A 1 118 ? 1.816 0.661 -9.577 1.00 86.38 118 VAL A N 1
ATOM 909 C CA . VAL A 1 118 ? 3.220 0.229 -9.702 1.00 86.38 118 VAL A CA 1
ATOM 910 C C . VAL A 1 118 ? 3.396 -0.791 -10.831 1.00 86.38 118 VAL A C 1
ATOM 912 O O . VAL A 1 118 ? 4.381 -0.722 -11.555 1.00 86.38 118 VAL A O 1
ATOM 915 N N . ILE A 1 119 ? 2.447 -1.710 -11.036 1.00 87.12 119 ILE A N 1
ATOM 916 C CA . ILE A 1 119 ? 2.486 -2.658 -12.167 1.00 87.12 119 ILE A CA 1
ATOM 917 C C . ILE A 1 119 ? 2.314 -1.931 -13.502 1.00 87.12 119 ILE A C 1
ATOM 919 O O . ILE A 1 119 ? 2.937 -2.309 -14.494 1.00 87.12 119 ILE A O 1
ATOM 923 N N . LYS A 1 120 ? 1.464 -0.897 -13.536 1.00 83.38 120 LYS A N 1
ATOM 924 C CA . LYS A 1 120 ? 1.266 -0.065 -14.726 1.00 83.38 120 LYS A CA 1
ATOM 925 C C . LYS A 1 120 ? 2.536 0.724 -15.070 1.00 83.38 120 LYS A C 1
ATOM 927 O O . LYS A 1 120 ? 2.873 0.816 -16.246 1.00 83.38 120 LYS A O 1
ATOM 932 N N . ALA A 1 121 ? 3.241 1.240 -14.061 1.00 83.31 121 ALA A N 1
ATOM 933 C CA . ALA A 1 121 ? 4.509 1.952 -14.224 1.00 83.31 121 ALA A CA 1
ATOM 934 C C . ALA A 1 121 ? 5.678 1.013 -14.583 1.00 83.31 121 ALA A C 1
ATOM 936 O O . ALA A 1 121 ? 6.475 1.323 -15.465 1.00 83.31 121 ALA A O 1
ATOM 937 N N . TYR A 1 122 ? 5.752 -0.161 -13.950 1.00 83.88 122 TYR A N 1
ATOM 938 C CA . TYR A 1 122 ? 6.809 -1.156 -14.144 1.00 83.88 122 TYR A CA 1
ATOM 939 C C . TYR A 1 122 ? 6.207 -2.497 -14.581 1.00 83.88 122 TYR A C 1
ATOM 941 O O . TYR A 1 122 ? 5.975 -3.383 -13.751 1.00 83.88 122 TYR A O 1
ATOM 949 N N . PRO A 1 123 ? 5.935 -2.682 -15.885 1.00 81.00 123 PRO A N 1
ATOM 950 C CA . PRO A 1 123 ? 5.333 -3.907 -16.391 1.00 81.00 123 PRO A CA 1
ATOM 951 C C . PRO A 1 123 ? 6.333 -5.064 -16.320 1.00 81.00 123 PRO A C 1
ATOM 953 O O . PRO A 1 123 ? 7.217 -5.205 -17.162 1.00 81.00 123 PRO A O 1
ATOM 956 N N . ILE A 1 124 ? 6.159 -5.910 -15.308 1.00 80.62 124 ILE A N 1
ATOM 957 C CA . ILE A 1 124 ? 7.059 -7.030 -15.023 1.00 80.62 124 ILE A CA 1
ATOM 958 C C . ILE A 1 124 ? 6.757 -8.263 -15.885 1.00 80.62 124 ILE A C 1
ATOM 960 O O . ILE A 1 124 ? 7.645 -8.974 -16.351 1.00 80.62 124 ILE A O 1
ATOM 964 N N . SER A 1 125 ? 5.467 -8.565 -16.063 1.00 79.25 125 SER A N 1
ATOM 965 C CA . SER A 1 125 ? 5.011 -9.703 -16.859 1.00 79.25 125 SER A CA 1
ATOM 966 C C . SER A 1 125 ? 3.696 -9.384 -17.562 1.00 79.25 125 SER A C 1
ATOM 968 O O . SER A 1 125 ? 2.762 -8.830 -16.977 1.00 79.25 125 SER A O 1
ATOM 970 N N . GLY A 1 126 ? 3.609 -9.748 -18.843 1.00 75.88 126 GLY A N 1
ATOM 971 C CA . GLY A 1 126 ? 2.450 -9.417 -19.674 1.00 75.88 126 GLY A CA 1
ATOM 972 C C . GLY A 1 126 ? 1.152 -10.097 -19.226 1.00 75.88 126 GLY A C 1
ATOM 973 O O . GLY A 1 126 ? 0.067 -9.577 -19.472 1.00 75.88 126 GLY A O 1
ATOM 974 N N . TRP A 1 127 ? 1.219 -11.254 -18.560 1.00 78.62 127 TRP A N 1
ATOM 975 C CA . TRP A 1 127 ? 0.024 -11.908 -18.014 1.00 78.62 127 TRP A CA 1
ATOM 976 C C . TRP A 1 127 ? -0.494 -11.188 -16.761 1.00 78.62 127 TRP A C 1
ATOM 978 O O . TRP A 1 127 ? -1.699 -10.981 -16.647 1.00 78.62 127 TRP A O 1
ATOM 988 N N . PHE A 1 128 ? 0.400 -10.740 -15.874 1.00 74.56 128 PHE A N 1
ATOM 989 C CA . PHE A 1 128 ? 0.026 -10.052 -14.640 1.00 74.56 128 PHE A CA 1
ATOM 990 C C . PHE A 1 128 ? -0.501 -8.648 -14.925 1.00 74.56 128 PHE A C 1
ATOM 992 O O . PHE A 1 128 ? -1.551 -8.276 -14.409 1.00 74.56 128 PHE A O 1
ATOM 999 N N . GLY A 1 129 ? 0.149 -7.919 -15.839 1.00 72.75 129 GLY A N 1
ATOM 1000 C CA . GLY A 1 129 ? -0.348 -6.634 -16.329 1.00 72.75 129 GLY A CA 1
ATOM 1001 C C . GLY A 1 129 ? -1.774 -6.746 -16.871 1.00 72.75 129 GLY A C 1
ATOM 1002 O O . GLY A 1 129 ? -2.635 -5.998 -16.431 1.00 72.75 129 GLY A O 1
ATOM 1003 N N . ARG A 1 130 ? -2.055 -7.737 -17.733 1.00 77.56 130 ARG A N 1
ATOM 1004 C CA . ARG A 1 130 ? -3.399 -7.976 -18.302 1.00 77.56 130 ARG A CA 1
ATOM 1005 C C . ARG A 1 130 ? -4.442 -8.405 -17.268 1.00 77.56 130 ARG A C 1
ATOM 1007 O O . ARG A 1 130 ? -5.588 -7.979 -17.358 1.00 77.56 130 ARG A O 1
ATOM 1014 N N . ALA A 1 131 ? -4.065 -9.230 -16.292 1.00 76.69 131 ALA A N 1
ATOM 1015 C CA . ALA A 1 131 ? -4.971 -9.635 -15.214 1.00 76.69 131 ALA A CA 1
ATOM 1016 C C . ALA A 1 131 ? -5.389 -8.441 -14.339 1.00 76.69 131 ALA A C 1
ATOM 1018 O O . ALA A 1 131 ? -6.513 -8.384 -13.841 1.00 76.69 131 ALA A O 1
ATOM 1019 N N . VAL A 1 132 ? -4.479 -7.484 -14.171 1.00 73.62 132 VAL A N 1
ATOM 1020 C CA . VAL A 1 132 ? -4.645 -6.313 -13.312 1.00 73.62 132 VAL A CA 1
ATOM 1021 C C . VAL A 1 132 ? -5.356 -5.174 -14.053 1.00 73.62 132 VAL A C 1
ATOM 1023 O O . VAL A 1 132 ? -6.317 -4.625 -13.520 1.00 73.62 132 VAL A O 1
ATOM 1026 N N . SER A 1 133 ? -4.976 -4.882 -15.301 1.00 71.62 133 SER A N 1
ATOM 1027 C CA . SER A 1 133 ? -5.610 -3.857 -16.146 1.00 71.62 133 SER A CA 1
ATOM 1028 C C . SER A 1 133 ? -6.970 -4.261 -16.721 1.00 71.62 133 SER A C 1
ATOM 1030 O O . SER A 1 133 ? -7.723 -3.404 -17.161 1.00 71.62 133 SER A O 1
ATOM 1032 N N . GLY A 1 134 ? -7.319 -5.550 -16.703 1.00 75.25 134 GLY A N 1
ATOM 1033 C CA . GLY A 1 134 ? -8.657 -6.022 -17.074 1.00 75.25 134 GLY A CA 1
ATOM 1034 C C . GLY A 1 134 ? -9.705 -5.897 -15.958 1.00 75.25 134 GLY A C 1
ATOM 1035 O O . GLY A 1 134 ? -10.864 -6.264 -16.161 1.00 75.25 134 GLY A O 1
ATOM 1036 N N . SER A 1 135 ? -9.326 -5.437 -14.759 1.00 78.44 135 SER A N 1
ATOM 1037 C CA . SER A 1 135 ? -10.226 -5.396 -13.603 1.00 78.44 135 SER A CA 1
ATOM 1038 C C . SER A 1 135 ? -10.935 -4.049 -13.476 1.00 78.44 135 SER A C 1
ATOM 1040 O O . SER A 1 135 ? -10.400 -3.101 -12.906 1.00 78.44 135 SER A O 1
ATOM 1042 N N . SER A 1 136 ? -12.217 -4.016 -13.853 1.00 81.00 136 SER A N 1
ATOM 1043 C CA . SER A 1 136 ? -13.084 -2.834 -13.703 1.00 81.00 136 SER A CA 1
ATOM 1044 C C . SER A 1 136 ? -13.149 -2.286 -12.269 1.00 81.00 136 SER A C 1
ATOM 1046 O O . SER A 1 136 ? -13.499 -1.131 -12.052 1.00 81.00 136 SER A O 1
ATOM 1048 N N . VAL A 1 137 ? -12.880 -3.131 -11.266 1.00 79.56 137 VAL A N 1
ATOM 1049 C CA . VAL A 1 137 ? -12.886 -2.732 -9.853 1.00 79.56 137 VAL A CA 1
ATOM 1050 C C . VAL A 1 137 ? -11.603 -1.997 -9.486 1.00 79.56 137 VAL A C 1
ATOM 1052 O O . VAL A 1 137 ? -11.675 -1.036 -8.729 1.00 79.56 137 VAL A O 1
ATOM 1055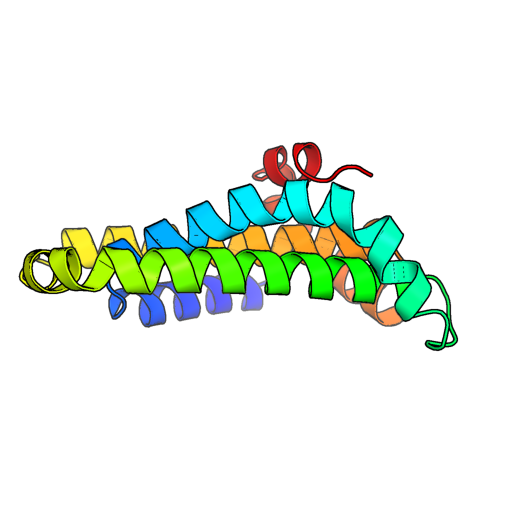 N N . LEU A 1 138 ? -10.456 -2.410 -10.033 1.00 80.00 138 LEU A N 1
ATOM 1056 C CA . LEU A 1 138 ? -9.193 -1.703 -9.820 1.00 80.00 138 LEU A CA 1
ATOM 1057 C C . LEU A 1 138 ? -9.195 -0.356 -10.541 1.00 80.00 138 LEU A C 1
ATOM 1059 O O . LEU A 1 138 ? -8.770 0.623 -9.941 1.00 80.00 138 LEU A O 1
ATOM 1063 N N . ASP A 1 139 ? -9.768 -0.280 -11.743 1.00 82.75 139 ASP A N 1
ATOM 1064 C CA . ASP A 1 139 ? -9.947 0.994 -12.451 1.00 82.75 139 ASP A CA 1
ATOM 1065 C C . ASP A 1 139 ? -10.874 1.948 -11.686 1.00 82.75 139 ASP A C 1
ATOM 1067 O O . ASP A 1 139 ? -10.557 3.125 -11.498 1.00 82.75 139 ASP A O 1
ATOM 1071 N N . TRP A 1 140 ? -12.004 1.442 -11.178 1.00 84.00 140 TRP A N 1
ATOM 1072 C CA . TRP A 1 140 ? -12.907 2.232 -10.338 1.00 84.00 140 TRP A CA 1
ATOM 1073 C C . TRP A 1 140 ? -12.219 2.691 -9.045 1.00 84.00 140 TRP A C 1
ATOM 1075 O O . TRP A 1 140 ? -12.317 3.860 -8.674 1.00 84.00 140 TRP A O 1
ATOM 1085 N N . LEU A 1 141 ? -11.485 1.800 -8.373 1.00 82.62 141 LEU A N 1
ATOM 1086 C CA . LEU A 1 141 ? -10.718 2.123 -7.170 1.00 82.62 141 LEU A CA 1
ATOM 1087 C C . LEU A 1 141 ? -9.638 3.170 -7.448 1.00 82.62 141 LEU A C 1
ATOM 1089 O O . LEU A 1 141 ? -9.529 4.120 -6.684 1.00 82.62 141 LEU A O 1
ATOM 1093 N N . ALA A 1 142 ? -8.874 3.030 -8.532 1.00 82.69 142 ALA A N 1
ATOM 1094 C CA . ALA A 1 142 ? -7.840 3.984 -8.923 1.00 82.69 142 ALA A CA 1
ATOM 1095 C C . ALA A 1 142 ? -8.441 5.362 -9.238 1.00 82.69 142 ALA A C 1
ATOM 1097 O O . ALA A 1 142 ? -7.905 6.375 -8.803 1.00 82.69 142 ALA A O 1
ATOM 1098 N N . THR A 1 143 ? -9.608 5.396 -9.890 1.00 85.12 143 THR A N 1
ATOM 1099 C CA . THR A 1 143 ? -10.331 6.645 -10.185 1.00 85.12 143 THR A CA 1
ATOM 1100 C C . THR A 1 143 ? -10.791 7.355 -8.906 1.00 85.12 143 THR A C 1
ATOM 1102 O O . THR A 1 143 ? -10.652 8.569 -8.786 1.00 85.12 143 THR A O 1
ATOM 1105 N N . ASN A 1 144 ? -11.315 6.610 -7.926 1.00 85.88 144 ASN A N 1
ATOM 1106 C CA . ASN A 1 144 ? -11.781 7.180 -6.652 1.00 85.88 144 ASN A CA 1
ATOM 1107 C C . ASN A 1 144 ? -10.637 7.475 -5.668 1.00 85.88 144 ASN A C 1
ATOM 1109 O O . ASN A 1 144 ? -10.782 8.313 -4.780 1.00 85.88 144 ASN A O 1
ATOM 1113 N N . LEU A 1 145 ? -9.503 6.791 -5.811 1.00 83.69 145 LEU A N 1
ATOM 1114 C CA . LEU A 1 145 ? -8.297 6.960 -5.001 1.00 83.69 145 LEU A CA 1
ATOM 1115 C C . LEU A 1 145 ? -7.184 7.642 -5.811 1.00 83.69 145 LEU A C 1
ATOM 1117 O O . LEU A 1 145 ? -6.011 7.319 -5.638 1.00 83.69 145 LEU A O 1
ATOM 1121 N N . SER A 1 146 ? -7.535 8.608 -6.664 1.00 84.06 146 SER A N 1
ATOM 1122 C CA . SER A 1 146 ? -6.586 9.349 -7.513 1.00 84.06 146 SER A CA 1
ATOM 1123 C C . SER A 1 146 ? -5.508 10.092 -6.716 1.00 84.06 146 SER A C 1
ATOM 1125 O O . SER A 1 146 ? -4.413 10.342 -7.210 1.00 84.06 146 SER A O 1
ATOM 1127 N N . PHE A 1 147 ? -5.753 10.376 -5.434 1.00 82.31 147 PHE A N 1
ATOM 1128 C CA . PHE A 1 147 ? -4.720 10.902 -4.543 1.00 82.31 147 PHE A CA 1
ATOM 1129 C C . PHE A 1 147 ? -3.537 9.934 -4.364 1.00 82.31 147 PHE A C 1
ATOM 1131 O O . PHE A 1 147 ? -2.425 10.388 -4.121 1.00 82.31 147 PHE A O 1
ATOM 1138 N N . VAL A 1 148 ? -3.750 8.615 -4.473 1.00 80.75 148 VAL A N 1
ATOM 1139 C CA . VAL A 1 148 ? -2.675 7.611 -4.393 1.00 80.75 148 VAL A CA 1
ATOM 1140 C C . VAL A 1 148 ? -1.756 7.732 -5.604 1.00 80.75 148 VAL A C 1
ATOM 1142 O O . VAL A 1 148 ? -0.547 7.588 -5.456 1.00 80.75 148 VAL A O 1
ATOM 1145 N N . GLU A 1 149 ? -2.315 8.043 -6.774 1.00 82.12 149 GLU A N 1
ATOM 1146 C CA . GLU A 1 149 ? -1.551 8.342 -7.987 1.00 82.12 149 GLU A CA 1
ATOM 1147 C C . GLU A 1 149 ? -0.716 9.611 -7.805 1.00 82.12 149 GLU A C 1
ATOM 1149 O O . GLU A 1 149 ? 0.485 9.580 -8.037 1.00 82.12 149 GLU A O 1
ATOM 1154 N N . ALA A 1 150 ? -1.301 10.677 -7.253 1.00 82.44 150 ALA A N 1
ATOM 1155 C CA . ALA A 1 150 ? -0.575 11.916 -6.959 1.00 82.44 150 ALA A CA 1
ATOM 1156 C C . ALA A 1 150 ? 0.545 11.762 -5.904 1.00 82.44 150 ALA A C 1
ATOM 1158 O O . ALA A 1 150 ? 1.425 12.615 -5.807 1.00 82.44 150 ALA A O 1
ATOM 1159 N N . MET A 1 151 ? 0.508 10.705 -5.086 1.00 80.62 151 MET A N 1
ATOM 1160 C CA . MET A 1 151 ? 1.529 10.408 -4.072 1.00 80.62 151 MET A CA 1
ATOM 1161 C C . MET A 1 151 ? 2.686 9.563 -4.604 1.00 80.62 151 MET A C 1
ATOM 1163 O O . MET A 1 151 ? 3.690 9.403 -3.906 1.00 80.62 151 MET A O 1
ATOM 1167 N N . LEU A 1 152 ? 2.552 8.988 -5.796 1.00 78.19 152 LEU A N 1
ATOM 1168 C CA . LEU A 1 152 ? 3.606 8.207 -6.415 1.00 78.19 152 LEU A CA 1
ATOM 1169 C C . LEU A 1 152 ? 4.469 9.129 -7.289 1.00 78.19 152 LEU A C 1
ATOM 1171 O O . LEU A 1 152 ? 3.930 9.835 -8.132 1.00 78.19 152 LEU A O 1
ATOM 1175 N N . PRO A 1 153 ? 5.799 9.156 -7.107 1.00 64.81 153 PRO A N 1
ATOM 1176 C CA . PRO A 1 153 ? 6.681 10.043 -7.859 1.00 64.81 153 PRO A CA 1
ATOM 1177 C C . PRO A 1 153 ? 7.133 9.382 -9.165 1.00 64.81 153 PRO A C 1
ATOM 1179 O O . PRO A 1 153 ? 8.335 9.209 -9.386 1.00 64.81 153 PRO A O 1
ATOM 1182 N N . PHE A 1 154 ? 6.173 8.952 -9.985 1.00 64.25 154 PHE A N 1
ATOM 1183 C CA . PHE A 1 154 ? 6.439 8.494 -11.350 1.00 64.25 154 PHE A CA 1
ATOM 1184 C C . PHE A 1 154 ? 6.057 9.577 -12.354 1.00 64.25 154 PHE A C 1
ATOM 1186 O O . PHE A 1 154 ? 4.989 10.200 -12.156 1.00 64.25 154 PHE A O 1
#

pLDDT: mean 78.65, std 9.54, range [50.66, 91.75]

Foldseek 3Di:
DPVVVVVVLVVLLVVQLPPALLVLVLLQVLQLVLQLQLLVFLVVQLVVVPVDDAFQPSSLVSSVVSSVVSSVVSVVVCVVVCVVPRVPRVPDDSVRSNSRSVSRSVSVLLVLLSNLVSCVVGVGDPVVVCVSVVDPVSVVSCVVVVVSVVSRPD